Protein AF-T0H7N1-F1 (afdb_monomer)

Nearest PDB structures (foldseek):
  4u3v-assembly1_A  TM=5.597E-01  e=4.999E+00  Bacillus subtilis subsp. subtilis str. 168
  7vwk-assembly1_A  TM=2.875E-01  e=6.649E+00  Streptomyces viridochromogenes Tue57

Mean predicted aligned error: 3.26 Å

Solvent-accessible surface area (backbone atoms only — not comparable to full-atom values): 7492 Å² total; per-residue (Å²): 119,76,76,65,44,75,76,32,56,75,50,81,94,38,74,64,41,76,67,79,91,63,91,40,93,65,40,32,54,27,34,26,86,94,42,48,44,33,38,33,36,33,41,92,71,18,26,35,27,41,37,41,24,84,66,31,89,67,55,48,99,86,71,53,34,56,64,38,42,54,68,63,48,46,72,75,50,68,77,43,45,78,44,78,34,95,89,45,63,82,71,12,22,33,40,33,37,75,55,37,82,72,81,39,76,23,48,34,38,35,32,33,67,86,45,21,28,46,32,42,37,42,14,31,68,70,61,54,70,38,82,54,87,89,68

Organism: NCBI:txid1329909

pLDDT: mean 94.4, std 4.66, range [72.38, 98.44]

Secondary structure (DSSP, 8-state):
-TT--TTSPPPTT-S-EE-S--S-SSEEEEE-TTSTTEEEEEETTEEEEEEE-TT-----TTS--TT-BHHHHHHHSTTPEEEE-SSS-TT-EEEE-GGGGGTS-EEEEEE-TTSBEEEEEEE-TTGGG-SSTT-

Sequence (135 aa):
MGGLKIGEPVPEGSGWAERGAQVSEACRTISSPGYPGAYAIVTGGKVQRITIGQRSTAELAEGIGVGASEAEVRKWFAGFREDPHEYEDAPAKYLTAPNAGSGSSALRFEIGKDGRVKMIHVGLMPVLAYVEGCA

Radius of gyration: 14.33 Å; Cα contacts (8 Å, |Δi|>4): 290; chains: 1; bounding box: 37×25×34 Å

Structure (mmCIF, N/CA/C/O backbone):
data_AF-T0H7N1-F1
#
_entry.id   AF-T0H7N1-F1
#
loop_
_atom_site.group_PDB
_atom_site.id
_atom_site.type_symbol
_atom_site.label_atom_id
_atom_site.label_alt_id
_atom_site.label_comp_id
_atom_site.label_asym_id
_atom_site.label_entity_id
_atom_site.label_seq_id
_atom_site.pdbx_PDB_ins_code
_atom_site.Cartn_x
_atom_site.Cartn_y
_atom_site.Cartn_z
_atom_site.occupancy
_atom_site.B_iso_or_equiv
_atom_site.auth_seq_id
_atom_site.auth_comp_id
_atom_site.auth_asym_id
_atom_site.auth_atom_id
_atom_site.pdbx_PDB_model_num
ATOM 1 N N . MET A 1 1 ? -3.767 11.659 6.923 1.00 72.38 1 MET A N 1
ATOM 2 C CA . MET A 1 1 ? -4.681 10.506 6.738 1.00 72.38 1 MET A CA 1
ATOM 3 C C . MET A 1 1 ? -5.685 10.367 7.894 1.00 72.38 1 MET A C 1
ATOM 5 O O . MET A 1 1 ? -5.894 9.274 8.402 1.00 72.38 1 MET A O 1
ATOM 9 N N . GLY A 1 2 ? -6.319 11.459 8.342 1.00 76.06 2 GLY A N 1
ATOM 10 C CA . GLY A 1 2 ? -7.397 11.408 9.343 1.00 76.06 2 GLY A CA 1
ATOM 11 C C . GLY A 1 2 ? -7.026 10.741 10.672 1.00 76.06 2 GLY A C 1
ATOM 12 O O . GLY A 1 2 ? -7.892 10.150 11.301 1.00 76.06 2 GLY A O 1
ATOM 13 N N . GLY A 1 3 ? -5.744 10.770 11.052 1.00 87.25 3 GLY A N 1
ATOM 14 C CA . GLY A 1 3 ? -5.243 10.168 12.289 1.00 87.25 3 GLY A CA 1
ATOM 15 C C . GLY A 1 3 ? -5.014 8.652 12.273 1.00 87.25 3 GLY A C 1
ATOM 16 O O . GLY A 1 3 ? -4.612 8.135 13.310 1.00 87.25 3 GLY A O 1
ATOM 17 N N . LEU A 1 4 ? -5.223 7.936 11.154 1.00 93.81 4 LEU A N 1
ATOM 18 C CA . LEU A 1 4 ? -4.923 6.496 11.097 1.00 93.81 4 LEU A CA 1
ATOM 19 C C . LEU A 1 4 ? -3.448 6.220 11.414 1.00 93.81 4 LEU A C 1
ATOM 21 O O . LEU A 1 4 ? -2.555 6.865 10.859 1.00 93.81 4 LEU A O 1
ATOM 25 N N . LYS A 1 5 ? -3.211 5.222 12.270 1.00 95.50 5 LYS A N 1
ATOM 26 C CA . LYS A 1 5 ? -1.884 4.742 12.663 1.00 95.50 5 LYS A CA 1
ATOM 27 C C . LYS A 1 5 ? -1.881 3.221 12.700 1.00 95.50 5 LYS A C 1
ATOM 29 O O . LYS A 1 5 ? -2.822 2.616 13.203 1.00 95.50 5 LYS A O 1
ATOM 34 N N . ILE A 1 6 ? -0.821 2.614 12.175 1.00 97.00 6 ILE A N 1
ATOM 35 C CA . ILE A 1 6 ? -0.646 1.160 12.207 1.00 97.00 6 ILE A CA 1
ATOM 36 C C . ILE A 1 6 ? -0.542 0.683 13.660 1.00 97.00 6 ILE A C 1
ATOM 38 O O . ILE A 1 6 ? 0.184 1.277 14.451 1.00 97.00 6 ILE A O 1
ATOM 42 N N . GLY A 1 7 ? -1.264 -0.385 13.998 1.00 96.38 7 GLY A N 1
ATOM 43 C CA . GLY A 1 7 ? -1.304 -0.976 15.338 1.00 96.38 7 GLY A CA 1
ATOM 44 C C . GLY A 1 7 ? -2.303 -0.331 16.304 1.00 96.38 7 GLY A C 1
ATOM 45 O O . GLY A 1 7 ? -2.534 -0.885 17.380 1.00 96.38 7 GLY A O 1
ATOM 46 N N . GLU A 1 8 ? -2.934 0.776 15.912 1.00 97.19 8 GLU A N 1
ATOM 47 C CA . GLU A 1 8 ? -3.901 1.509 16.733 1.00 97.19 8 GLU A CA 1
ATOM 48 C C . GLU A 1 8 ? -5.347 1.272 16.270 1.00 97.19 8 GLU A C 1
ATOM 50 O O . GLU A 1 8 ? -5.575 0.884 15.116 1.00 97.19 8 GLU A O 1
ATOM 55 N N . PRO A 1 9 ? -6.345 1.514 17.138 1.00 97.00 9 PRO A N 1
ATOM 56 C CA . PRO A 1 9 ? -7.740 1.584 16.725 1.00 97.00 9 PRO A CA 1
ATOM 57 C C . PRO A 1 9 ? -7.986 2.682 15.684 1.00 97.00 9 PRO A C 1
ATOM 59 O O . PRO A 1 9 ? -7.256 3.673 15.596 1.00 97.00 9 PRO A O 1
ATOM 62 N N . VAL A 1 10 ? -9.062 2.530 14.910 1.00 96.25 10 VAL A N 1
ATOM 63 C CA . VAL A 1 10 ? -9.553 3.612 14.046 1.00 96.25 10 VAL A CA 1
ATOM 64 C C . VAL A 1 10 ? -9.974 4.783 14.942 1.00 96.25 10 VAL A C 1
ATOM 66 O O . VAL A 1 10 ? -10.768 4.559 15.856 1.00 96.25 10 VAL A O 1
ATOM 69 N N . PRO A 1 11 ? -9.483 6.016 14.712 1.00 94.88 11 PRO A N 1
ATOM 70 C CA . PRO A 1 11 ? -9.846 7.147 15.554 1.00 94.88 11 PRO A CA 1
ATOM 71 C C . PRO A 1 11 ? -11.354 7.402 15.530 1.00 94.88 11 PRO A C 1
ATOM 73 O O . PRO A 1 11 ? -11.966 7.478 14.455 1.00 94.88 11 PRO A O 1
ATOM 76 N N . GLU A 1 12 ? -11.940 7.565 16.714 1.00 92.00 12 GLU A N 1
ATOM 77 C CA . GLU A 1 12 ? -13.345 7.936 16.861 1.00 92.00 12 GLU A CA 1
ATOM 78 C C . GLU A 1 12 ? -13.635 9.270 16.166 1.00 92.00 12 GLU A C 1
ATOM 80 O O . GLU A 1 12 ? -12.800 10.176 16.132 1.00 92.00 12 GLU A O 1
ATOM 85 N N . GLY A 1 13 ? -14.816 9.381 15.556 1.00 89.38 13 GLY A N 1
ATOM 86 C CA . GLY A 1 13 ? -15.213 10.574 14.804 1.00 89.38 13 GLY A CA 1
ATOM 87 C C . GLY A 1 13 ? -14.423 10.814 13.511 1.00 89.38 13 GLY A C 1
ATOM 88 O O . GLY A 1 13 ? -14.646 11.825 12.845 1.00 89.38 13 GLY A O 1
ATOM 89 N N . SER A 1 14 ? -13.516 9.912 13.118 1.00 92.81 14 SER A N 1
ATOM 90 C CA . SER A 1 14 ? -12.859 10.004 11.814 1.00 92.81 14 SER A CA 1
ATOM 91 C C . SER A 1 14 ? -13.831 9.682 10.670 1.00 92.81 14 SER A C 1
ATOM 93 O O . SER A 1 14 ? -14.826 8.983 10.838 1.00 92.81 14 SER A O 1
ATOM 95 N N . GLY A 1 15 ? -13.528 10.161 9.458 1.00 93.12 15 GLY A N 1
ATOM 96 C CA . GLY A 1 15 ? -14.308 9.822 8.256 1.00 93.12 15 GLY A CA 1
ATOM 97 C C . GLY A 1 15 ? -14.136 8.370 7.777 1.00 93.12 15 GLY A C 1
ATOM 98 O O . GLY A 1 15 ? -14.727 7.979 6.760 1.00 93.12 15 GLY A O 1
ATOM 99 N N . TRP A 1 16 ? -13.307 7.585 8.472 1.00 96.19 16 TRP A N 1
ATOM 100 C CA . TRP A 1 16 ? -12.978 6.215 8.113 1.00 96.19 16 TRP A CA 1
ATOM 101 C C . TRP A 1 16 ? -14.050 5.245 8.596 1.00 96.19 16 TRP A C 1
ATOM 103 O O . TRP A 1 16 ? -14.354 5.179 9.780 1.00 96.19 16 TRP A O 1
ATOM 113 N N . ALA A 1 17 ? -14.617 4.487 7.664 1.00 95.50 17 ALA A N 1
ATOM 114 C CA . ALA A 1 17 ? -15.665 3.518 7.956 1.00 95.50 17 ALA A CA 1
ATOM 115 C C . ALA A 1 17 ? -15.681 2.413 6.902 1.00 95.50 17 ALA A C 1
ATOM 117 O O . ALA A 1 17 ? -15.196 2.604 5.777 1.00 95.50 17 ALA A O 1
ATOM 118 N N . GLU A 1 18 ? -16.270 1.279 7.265 1.00 94.38 18 GLU A N 1
ATOM 119 C CA . GLU A 1 18 ? -16.626 0.224 6.323 1.00 94.38 18 GLU A CA 1
ATOM 120 C C . GLU A 1 18 ? -17.601 0.783 5.292 1.00 94.38 18 GLU A C 1
ATOM 122 O O . GLU A 1 18 ? -18.608 1.412 5.624 1.00 94.38 18 GLU A O 1
ATOM 127 N N . ARG A 1 19 ? -17.267 0.599 4.017 1.00 88.56 19 ARG A N 1
ATOM 128 C CA . ARG A 1 19 ? -18.116 1.004 2.899 1.00 88.56 19 ARG A CA 1
ATOM 129 C C . ARG A 1 19 ? -18.064 -0.093 1.854 1.00 88.56 19 ARG A C 1
ATOM 131 O O . ARG A 1 19 ? -16.983 -0.436 1.386 1.00 88.56 19 ARG A O 1
ATOM 138 N N . GLY A 1 20 ? -19.231 -0.609 1.488 1.00 83.44 20 GLY A N 1
ATOM 139 C CA . GLY A 1 20 ? -19.339 -1.779 0.621 1.00 83.44 20 GLY A CA 1
ATOM 140 C C . GLY A 1 20 ? -19.206 -3.100 1.382 1.00 83.44 20 GLY A C 1
ATOM 141 O O . GLY A 1 20 ? -19.138 -3.127 2.613 1.00 83.44 20 GLY A O 1
ATOM 142 N N . ALA A 1 21 ? -19.216 -4.196 0.625 1.00 83.75 21 ALA A N 1
ATOM 143 C CA . ALA A 1 21 ? -19.184 -5.549 1.166 1.00 83.75 21 ALA A CA 1
ATOM 144 C C . ALA A 1 21 ? -17.858 -5.847 1.880 1.00 83.75 21 ALA A C 1
ATOM 146 O O . ALA A 1 21 ? -16.788 -5.455 1.413 1.00 83.75 21 ALA A O 1
ATOM 147 N N . GLN A 1 22 ? -17.946 -6.564 2.999 1.00 90.25 22 GLN A N 1
ATOM 148 C CA . GLN A 1 22 ? -16.795 -7.041 3.759 1.00 90.25 22 GLN A CA 1
ATOM 149 C C . GLN A 1 22 ? -16.579 -8.528 3.496 1.00 90.25 22 GLN A C 1
ATOM 151 O O . GLN A 1 22 ? -17.538 -9.287 3.375 1.00 90.25 22 GLN A O 1
ATOM 156 N N . VAL A 1 23 ? -15.313 -8.943 3.434 1.00 82.88 23 VAL A N 1
ATOM 157 C CA . VAL A 1 23 ? -14.953 -10.359 3.269 1.00 82.88 23 VAL A CA 1
ATOM 158 C C . VAL A 1 23 ? -15.254 -11.142 4.551 1.00 82.88 23 VAL A C 1
ATOM 160 O O . VAL A 1 23 ? -15.693 -12.285 4.489 1.00 82.88 23 VAL A O 1
ATOM 163 N N . SER A 1 24 ? -15.032 -10.534 5.721 1.00 87.00 24 SER A N 1
ATOM 164 C CA . SER A 1 24 ? -15.400 -11.103 7.020 1.00 87.00 24 SER A CA 1
ATOM 165 C C . SER A 1 24 ? -15.421 -10.036 8.116 1.00 87.00 24 SER A C 1
ATOM 167 O O . SER A 1 24 ? -14.836 -8.967 7.965 1.00 87.00 24 SER A O 1
ATOM 169 N N . GLU A 1 25 ? -15.996 -10.368 9.271 1.00 83.69 25 GLU A N 1
ATOM 170 C CA . GLU A 1 25 ? -15.903 -9.540 10.485 1.00 83.69 25 GLU A CA 1
ATOM 171 C C . GLU A 1 25 ? -14.470 -9.470 11.049 1.00 83.69 25 GL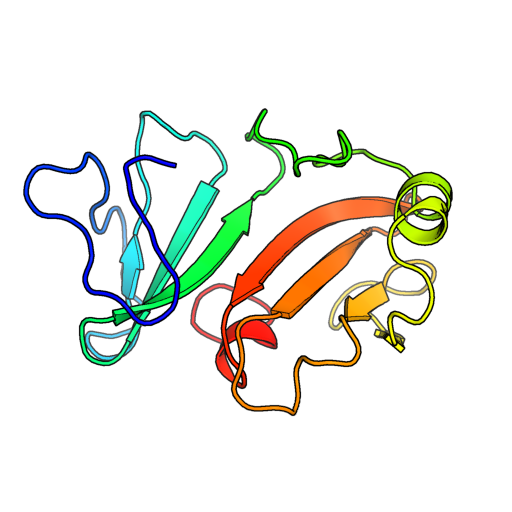U A C 1
ATOM 173 O O . GLU A 1 25 ? -14.080 -8.492 11.687 1.00 83.69 25 GLU A O 1
ATOM 178 N N . ALA A 1 26 ? -13.655 -10.504 10.808 1.00 89.25 26 ALA A N 1
ATOM 179 C CA . ALA A 1 26 ? -12.291 -10.596 11.332 1.00 89.25 26 ALA A CA 1
ATOM 180 C C . ALA A 1 26 ? -11.281 -9.740 10.547 1.00 89.25 26 ALA A C 1
ATOM 182 O O . ALA A 1 26 ? -10.251 -9.337 11.096 1.00 89.25 26 ALA A O 1
ATOM 183 N N . CYS A 1 27 ? -11.576 -9.460 9.276 1.00 92.88 27 CYS A N 1
ATOM 184 C CA . CYS A 1 27 ? -10.778 -8.605 8.412 1.00 92.88 27 CYS A CA 1
ATOM 185 C C . CYS A 1 27 ? -11.687 -7.672 7.622 1.00 92.88 27 CYS A C 1
ATOM 187 O O . CYS A 1 27 ? -12.378 -8.087 6.689 1.00 92.88 27 CYS A O 1
ATOM 189 N N . ARG A 1 28 ? -11.656 -6.399 8.013 1.00 95.00 28 ARG A N 1
ATOM 190 C CA . ARG A 1 28 ? -12.537 -5.362 7.484 1.00 95.00 28 ARG A CA 1
ATOM 191 C C . ARG A 1 28 ? -11.728 -4.350 6.697 1.00 95.00 28 ARG A C 1
ATOM 193 O O . ARG A 1 28 ? -10.645 -3.949 7.122 1.00 95.00 28 ARG A O 1
ATOM 200 N N . THR A 1 29 ? -12.269 -3.913 5.571 1.00 95.75 29 THR A N 1
ATOM 201 C CA . THR A 1 29 ? -11.720 -2.837 4.753 1.00 95.75 29 THR A CA 1
ATOM 202 C C . THR A 1 29 ? -12.521 -1.564 4.978 1.00 95.75 29 THR A C 1
ATOM 204 O O . THR A 1 29 ? -13.729 -1.507 4.738 1.00 95.75 29 THR A O 1
ATOM 207 N N . ILE A 1 30 ? -11.827 -0.517 5.409 1.00 95.75 30 ILE A N 1
ATOM 208 C CA . ILE A 1 30 ? -12.395 0.809 5.633 1.00 95.75 30 ILE A CA 1
ATOM 209 C C . ILE A 1 30 ? -11.838 1.800 4.616 1.00 95.75 30 ILE A C 1
ATOM 211 O O . ILE A 1 30 ? -10.688 1.713 4.193 1.00 95.75 30 ILE A O 1
ATOM 215 N N . SER A 1 31 ? -12.646 2.779 4.239 1.00 95.69 31 SER A N 1
ATOM 216 C CA . SER A 1 31 ? -12.251 3.882 3.352 1.00 95.69 31 SER A CA 1
ATOM 217 C C . SER A 1 31 ? -12.680 5.215 3.957 1.00 95.69 31 SER A C 1
ATOM 219 O O . SER A 1 31 ? -13.308 5.227 5.014 1.00 95.69 31 SER A O 1
ATOM 221 N N . SER A 1 32 ? -12.355 6.341 3.323 1.00 95.00 32 SER A N 1
ATOM 222 C CA . SER A 1 32 ? -12.862 7.662 3.709 1.00 95.00 32 SER A CA 1
ATOM 223 C C . SER A 1 32 ? -13.066 8.539 2.469 1.00 95.00 32 SER A C 1
ATOM 225 O O . SER A 1 32 ? -12.141 8.652 1.667 1.00 95.00 32 SER A O 1
ATOM 227 N N . PRO A 1 33 ? -14.222 9.214 2.306 1.00 93.12 33 PRO A N 1
ATOM 228 C CA . PRO A 1 33 ? -14.442 10.159 1.211 1.00 93.12 33 PRO A CA 1
ATOM 229 C C . PRO A 1 33 ? -13.431 11.311 1.188 1.00 93.12 33 PRO A C 1
ATOM 231 O O . PRO A 1 33 ? -13.137 11.837 0.123 1.00 93.12 33 PRO A O 1
ATOM 234 N N . GLY A 1 34 ? -12.872 11.680 2.348 1.00 93.19 34 GLY A N 1
ATOM 235 C CA . GLY A 1 34 ? -11.822 12.699 2.448 1.00 93.19 34 GLY A CA 1
ATOM 236 C C . GLY A 1 34 ? -10.438 12.224 1.987 1.00 93.19 34 GLY A C 1
ATOM 237 O O . GLY A 1 34 ? -9.524 13.037 1.893 1.00 93.19 34 GLY A O 1
ATOM 238 N N . TYR A 1 35 ? -10.277 10.926 1.713 1.00 93.81 35 TYR A N 1
ATOM 239 C CA . TYR A 1 35 ? -9.045 10.307 1.218 1.00 93.81 35 TYR A CA 1
ATOM 240 C C . TYR A 1 35 ? -9.374 9.369 0.042 1.00 93.81 35 TYR A C 1
ATOM 242 O O . TYR A 1 35 ? -9.279 8.144 0.175 1.00 93.81 35 TYR A O 1
ATOM 250 N N . PRO A 1 36 ? -9.818 9.917 -1.106 1.00 94.88 36 PRO A N 1
ATOM 251 C CA . PRO A 1 36 ? -10.168 9.111 -2.270 1.00 94.88 36 PRO A CA 1
ATOM 252 C C . PRO A 1 36 ? -8.973 8.270 -2.726 1.00 94.88 36 PRO A C 1
ATOM 254 O O . PRO A 1 36 ? -7.830 8.709 -2.684 1.00 94.88 36 PRO A O 1
ATOM 257 N N . GLY A 1 37 ? -9.237 7.030 -3.140 1.00 94.88 37 GLY A N 1
ATOM 258 C CA . GLY A 1 37 ? -8.184 6.104 -3.568 1.00 94.88 37 GLY A CA 1
ATOM 259 C C . GLY A 1 37 ? -7.324 5.525 -2.443 1.00 94.88 37 GLY A C 1
ATOM 260 O O . GLY A 1 37 ? -6.418 4.756 -2.750 1.00 94.88 37 GLY A O 1
ATOM 261 N N . ALA A 1 38 ? -7.610 5.836 -1.175 1.00 95.88 38 ALA A N 1
ATOM 262 C CA . ALA A 1 38 ? -6.992 5.185 -0.029 1.00 95.88 38 ALA A CA 1
ATOM 263 C C . ALA A 1 38 ? -7.988 4.283 0.715 1.00 95.88 38 ALA A C 1
ATOM 265 O O . ALA A 1 38 ? -9.175 4.598 0.850 1.00 95.88 38 ALA A O 1
ATOM 266 N N . TYR A 1 39 ? -7.491 3.162 1.228 1.00 95.88 39 TYR A N 1
ATOM 267 C CA . TYR A 1 39 ? -8.238 2.265 2.106 1.00 95.88 39 TYR A CA 1
ATOM 268 C C . TYR A 1 39 ? -7.328 1.728 3.210 1.00 95.88 39 TYR A C 1
ATOM 270 O O . TYR A 1 39 ? -6.104 1.786 3.102 1.00 95.88 39 TYR A O 1
ATOM 278 N N . ALA A 1 40 ? -7.914 1.208 4.280 1.00 96.94 40 ALA A N 1
ATOM 279 C CA . ALA A 1 40 ? -7.181 0.544 5.343 1.00 96.94 40 ALA A CA 1
ATOM 280 C C . ALA A 1 40 ? -7.822 -0.795 5.698 1.00 96.94 40 ALA A C 1
ATOM 282 O O . ALA A 1 40 ? -9.026 -0.979 5.540 1.00 96.94 40 ALA A O 1
ATOM 283 N N . ILE A 1 41 ? -7.004 -1.719 6.187 1.00 97.25 41 ILE A N 1
ATOM 284 C CA . ILE A 1 41 ? -7.439 -3.013 6.702 1.00 97.25 41 ILE A CA 1
ATOM 285 C C . ILE A 1 41 ? -7.390 -2.968 8.216 1.00 97.25 41 ILE A C 1
ATOM 287 O O . ILE A 1 41 ? -6.373 -2.581 8.800 1.00 97.25 41 ILE A O 1
ATOM 291 N N . VAL A 1 42 ? -8.477 -3.406 8.838 1.00 97.12 42 VAL A N 1
ATOM 292 C CA . VAL A 1 42 ? -8.618 -3.527 10.282 1.00 97.12 42 VAL A CA 1
ATOM 293 C C . VAL A 1 42 ? -8.809 -4.992 10.641 1.00 97.12 42 VAL A C 1
ATOM 295 O O . VAL A 1 42 ? -9.764 -5.623 10.188 1.00 97.12 42 VAL A O 1
ATOM 298 N N . THR A 1 43 ? -7.930 -5.512 11.495 1.00 95.06 43 THR A N 1
ATOM 299 C CA . THR A 1 43 ? -8.082 -6.835 12.117 1.00 95.06 43 THR A CA 1
ATOM 300 C C . THR A 1 43 ? -7.885 -6.707 13.623 1.00 95.06 43 THR A C 1
ATOM 302 O O . THR A 1 43 ? -7.103 -5.873 14.090 1.00 95.06 43 THR A O 1
ATOM 305 N N . GLY A 1 44 ? -8.647 -7.474 14.409 1.00 93.06 44 GLY A N 1
ATOM 306 C CA . GLY A 1 44 ? -8.591 -7.393 15.876 1.00 93.06 44 GLY A CA 1
ATOM 307 C C . GLY A 1 44 ? -8.847 -5.981 16.427 1.00 93.06 44 GLY A C 1
ATOM 308 O O . GLY A 1 44 ? -8.250 -5.590 17.426 1.00 93.06 44 GLY A O 1
ATOM 309 N N . GLY A 1 45 ? -9.665 -5.183 15.730 1.00 93.50 45 GLY A N 1
ATOM 310 C CA . GLY A 1 45 ? -9.966 -3.794 16.093 1.00 93.50 45 GLY A CA 1
ATOM 311 C C . GLY A 1 45 ? -8.846 -2.783 15.818 1.00 93.50 45 GLY A C 1
ATOM 312 O O . GLY A 1 45 ? -8.999 -1.618 16.171 1.00 93.50 45 GLY A O 1
ATOM 313 N N . LYS A 1 46 ? -7.743 -3.193 15.179 1.00 96.94 46 LYS A N 1
ATOM 314 C CA . LYS A 1 46 ? -6.565 -2.353 14.929 1.00 96.94 46 LYS A CA 1
ATOM 315 C C . LYS A 1 46 ? -6.258 -2.230 13.446 1.00 96.94 46 LYS A C 1
ATOM 317 O O . LYS A 1 46 ? -6.429 -3.183 12.688 1.00 96.94 46 LYS A O 1
ATOM 322 N N . VAL A 1 47 ? -5.766 -1.067 13.037 1.00 97.81 47 VAL A N 1
ATOM 323 C CA . VAL A 1 47 ? -5.311 -0.821 11.667 1.00 97.81 47 VAL A CA 1
ATOM 324 C C . VAL A 1 47 ? -4.041 -1.631 11.411 1.00 97.81 47 VAL A C 1
ATOM 326 O O . VAL A 1 47 ? -3.017 -1.418 12.054 1.00 97.81 47 VAL A O 1
ATOM 329 N N . GLN A 1 48 ? -4.095 -2.548 10.452 1.00 97.69 48 GLN A N 1
ATOM 330 C CA . GLN A 1 48 ? -2.968 -3.413 10.093 1.00 97.69 48 GLN A CA 1
ATOM 331 C C . GLN A 1 48 ? -2.253 -2.969 8.826 1.00 97.69 48 GLN A C 1
ATOM 333 O O . GLN A 1 48 ? -1.053 -3.192 8.684 1.00 97.69 48 GLN A O 1
ATOM 338 N N . ARG A 1 49 ? -2.985 -2.349 7.899 1.00 97.81 49 ARG A N 1
ATOM 339 C CA . ARG A 1 49 ? -2.443 -1.850 6.637 1.00 97.81 49 ARG A CA 1
ATOM 340 C C . ARG A 1 49 ? -3.211 -0.623 6.191 1.00 97.81 49 ARG A C 1
ATOM 342 O O . ARG A 1 49 ? -4.430 -0.596 6.302 1.00 97.81 49 ARG A O 1
ATOM 349 N N . ILE A 1 50 ? -2.502 0.355 5.653 1.00 97.50 50 ILE A 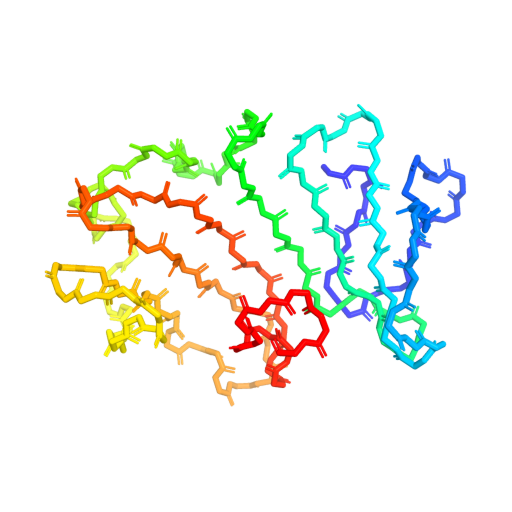N 1
ATOM 350 C CA . ILE A 1 50 ? -3.065 1.456 4.881 1.00 97.50 50 ILE A CA 1
ATOM 351 C C . ILE A 1 50 ? -2.517 1.329 3.465 1.00 97.50 50 ILE A C 1
ATOM 353 O O . ILE A 1 50 ? -1.315 1.137 3.284 1.00 97.50 50 ILE A O 1
ATOM 357 N N . THR A 1 51 ? -3.400 1.434 2.482 1.00 97.75 51 THR A N 1
ATOM 358 C CA . THR A 1 51 ? -3.077 1.346 1.063 1.00 97.75 51 THR A CA 1
ATOM 359 C C . THR A 1 51 ? -3.460 2.646 0.369 1.00 97.75 51 THR A C 1
ATOM 361 O O . THR A 1 51 ? -4.562 3.160 0.565 1.00 97.75 51 THR A O 1
ATOM 364 N N . ILE A 1 52 ? -2.559 3.150 -0.468 1.00 97.06 52 ILE A N 1
ATOM 365 C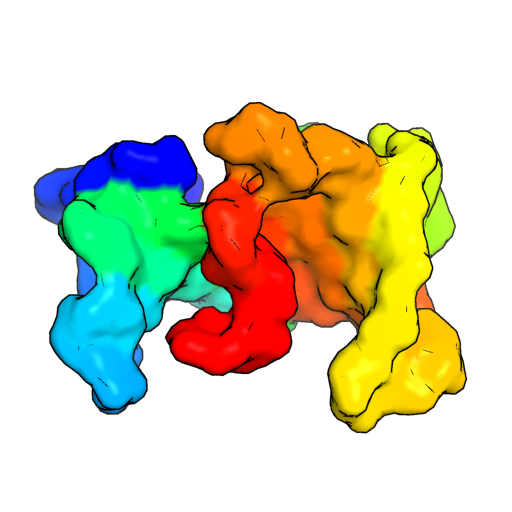 CA . ILE A 1 52 ? -2.740 4.301 -1.352 1.00 97.06 52 ILE A CA 1
ATOM 366 C C . ILE A 1 52 ? -2.719 3.776 -2.791 1.00 97.06 52 ILE A C 1
ATOM 368 O O . ILE A 1 52 ? -1.730 3.170 -3.193 1.00 97.06 52 ILE A O 1
ATOM 372 N N . GLY A 1 53 ? -3.794 3.980 -3.553 1.00 96.06 53 GLY A N 1
ATOM 373 C CA . GLY A 1 53 ? -3.935 3.501 -4.935 1.00 96.06 53 GLY A CA 1
ATOM 374 C C . GLY A 1 53 ? -4.311 4.601 -5.933 1.00 96.06 53 GLY A C 1
ATOM 375 O O . GLY A 1 53 ? -4.342 5.782 -5.595 1.00 96.06 53 GLY A O 1
ATOM 376 N N . GLN A 1 54 ? -4.632 4.201 -7.169 1.00 88.12 54 GLN A N 1
ATOM 377 C CA . GLN A 1 54 ? -4.697 5.056 -8.373 1.00 88.12 54 GLN A CA 1
ATOM 378 C C . GLN A 1 54 ? -5.505 6.365 -8.293 1.00 88.12 54 GLN A C 1
ATOM 380 O O . GLN A 1 54 ? -5.261 7.271 -9.082 1.00 88.12 54 GLN A O 1
ATOM 385 N N . ARG A 1 55 ? -6.476 6.489 -7.381 1.00 92.50 55 ARG A N 1
ATOM 386 C CA . ARG A 1 55 ? -7.302 7.708 -7.229 1.00 92.50 55 ARG A CA 1
ATOM 387 C C . ARG A 1 55 ? -6.826 8.649 -6.121 1.00 92.50 55 ARG A C 1
ATOM 389 O O . ARG A 1 55 ? -7.490 9.646 -5.855 1.00 92.50 55 ARG A O 1
ATOM 396 N N . SER A 1 56 ? -5.734 8.307 -5.452 1.00 94.94 56 SER A N 1
ATOM 397 C CA . SER A 1 56 ? -5.182 9.100 -4.364 1.00 94.94 56 SER A CA 1
ATOM 398 C C . SER A 1 56 ? -4.148 10.089 -4.874 1.00 94.94 56 SER A C 1
ATOM 400 O O . SER A 1 56 ? -3.324 9.761 -5.720 1.00 94.94 56 SER A O 1
ATOM 402 N N . THR A 1 57 ? -4.159 11.282 -4.289 1.00 94.50 57 THR A N 1
ATOM 403 C CA . THR A 1 57 ? -3.116 12.304 -4.449 1.00 94.50 57 THR A CA 1
ATOM 404 C C . THR A 1 57 ? -2.158 12.338 -3.255 1.00 94.50 57 THR A C 1
ATOM 406 O O . THR A 1 57 ? -1.387 13.279 -3.108 1.00 94.50 57 THR A O 1
ATOM 409 N N . ALA A 1 58 ? -2.263 11.375 -2.335 1.00 94.44 58 ALA A N 1
ATOM 410 C CA . ALA A 1 58 ? -1.371 11.278 -1.188 1.00 94.44 58 ALA A CA 1
ATOM 411 C C . ALA A 1 58 ? 0.014 10.776 -1.613 1.00 94.44 58 ALA A C 1
ATOM 413 O O . ALA A 1 58 ? 0.129 9.807 -2.365 1.00 94.44 58 ALA A O 1
ATOM 414 N N . GLU A 1 59 ? 1.040 11.399 -1.048 1.00 95.69 59 GLU A N 1
ATOM 415 C CA . GLU A 1 59 ? 2.444 11.062 -1.254 1.00 95.69 59 GLU A CA 1
ATOM 416 C C . GLU A 1 59 ? 3.099 10.725 0.089 1.00 95.69 59 GLU A C 1
ATOM 418 O O . GLU A 1 59 ? 2.636 11.139 1.160 1.00 95.69 59 GLU A O 1
ATOM 423 N N . LEU A 1 60 ? 4.183 9.957 0.027 1.00 95.50 60 LEU A N 1
ATOM 424 C CA . LEU A 1 60 ? 5.116 9.810 1.138 1.00 95.50 60 LEU A CA 1
ATOM 425 C C . LEU A 1 60 ? 5.874 11.126 1.374 1.00 95.50 60 LEU A C 1
ATOM 427 O O . LEU A 1 60 ? 5.846 12.033 0.543 1.00 95.50 60 LEU A O 1
ATOM 431 N N . ALA A 1 61 ? 6.578 11.231 2.502 1.00 94.38 61 ALA A N 1
ATOM 432 C CA . ALA A 1 61 ? 7.320 12.444 2.858 1.00 94.38 61 ALA A CA 1
AT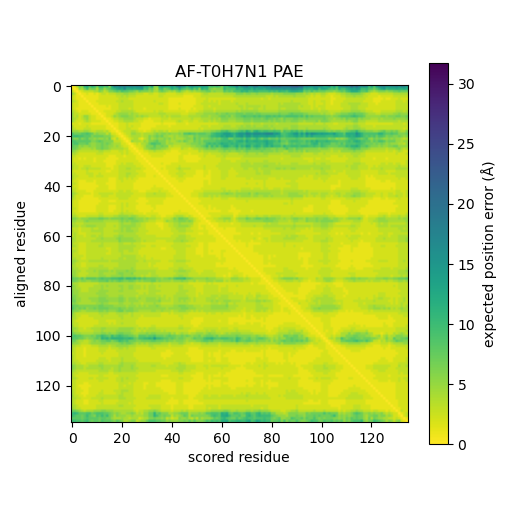OM 433 C C . ALA A 1 61 ? 8.406 12.805 1.824 1.00 94.38 61 ALA A C 1
ATOM 435 O O . ALA A 1 61 ? 8.765 13.969 1.672 1.00 94.38 61 ALA A O 1
ATOM 436 N N . GLU A 1 62 ? 8.894 11.808 1.092 1.00 95.19 62 GLU A N 1
ATOM 437 C CA . GLU A 1 62 ? 9.886 11.904 0.025 1.00 95.19 62 GLU A CA 1
ATOM 438 C C . GLU A 1 62 ? 9.299 12.394 -1.317 1.00 95.19 62 GLU A C 1
ATOM 440 O O . GLU A 1 62 ? 10.032 12.496 -2.301 1.00 95.19 62 GLU A O 1
ATOM 445 N N . GLY A 1 63 ? 7.989 12.672 -1.380 1.00 96.12 63 GLY A N 1
ATOM 446 C CA . GLY A 1 63 ? 7.275 13.045 -2.610 1.00 96.12 63 GLY A CA 1
ATOM 447 C C . GLY A 1 63 ? 6.941 11.855 -3.515 1.00 96.12 63 GLY A C 1
ATOM 448 O O . GLY A 1 63 ? 6.674 12.020 -4.701 1.00 96.12 63 GLY A O 1
ATOM 449 N N . ILE A 1 64 ? 6.995 10.629 -2.982 1.00 97.88 64 ILE A N 1
ATOM 450 C CA . ILE A 1 64 ? 6.687 9.409 -3.736 1.00 97.88 64 ILE A CA 1
ATOM 451 C C . ILE A 1 64 ? 5.203 9.073 -3.586 1.00 97.88 64 ILE A C 1
ATOM 453 O O . ILE A 1 64 ? 4.738 8.726 -2.499 1.00 97.88 64 ILE A O 1
ATOM 457 N N . GLY A 1 65 ? 4.472 9.159 -4.696 1.00 97.50 65 GLY A N 1
ATOM 458 C CA . GLY A 1 65 ? 3.066 8.783 -4.817 1.00 97.50 65 GLY A CA 1
ATOM 459 C C . GLY A 1 65 ? 2.827 7.716 -5.886 1.00 97.50 65 GLY A C 1
ATOM 460 O O . GLY A 1 65 ? 3.753 7.192 -6.511 1.00 97.50 65 GLY A O 1
ATOM 461 N N . VAL A 1 66 ? 1.553 7.403 -6.116 1.00 98.06 66 VAL A N 1
ATOM 462 C CA . VAL A 1 66 ? 1.129 6.580 -7.258 1.00 98.06 66 VAL A CA 1
ATOM 463 C C . VAL A 1 66 ? 1.563 7.260 -8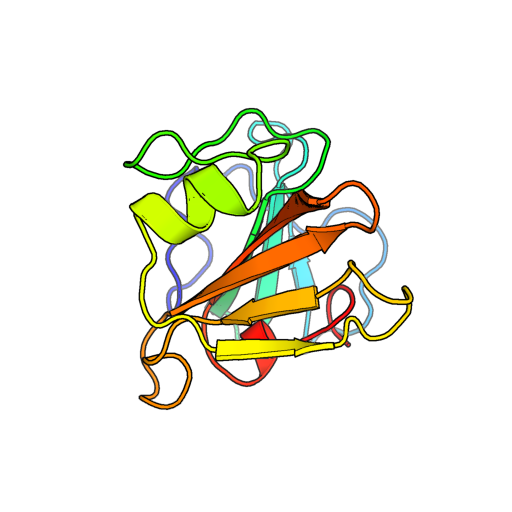.558 1.00 98.06 66 VAL A C 1
ATOM 465 O O . VAL A 1 66 ? 1.408 8.467 -8.722 1.00 98.06 66 VAL A O 1
ATOM 468 N N . GLY A 1 67 ? 2.109 6.477 -9.487 1.00 97.88 67 GLY A N 1
ATOM 469 C CA . GLY A 1 67 ? 2.624 6.953 -10.767 1.00 97.88 67 GLY A CA 1
ATOM 470 C C . GLY A 1 67 ? 4.113 7.298 -10.753 1.00 97.88 67 GLY A C 1
ATOM 471 O O . GLY A 1 67 ? 4.690 7.415 -11.836 1.00 97.88 67 GLY A O 1
ATOM 472 N N . ALA A 1 68 ? 4.756 7.391 -9.582 1.00 98.31 68 ALA A N 1
ATOM 473 C CA . ALA A 1 68 ? 6.212 7.506 -9.489 1.00 98.31 68 ALA A CA 1
ATOM 474 C C . ALA A 1 68 ? 6.893 6.320 -10.190 1.00 98.31 68 ALA A C 1
ATOM 476 O O . ALA A 1 68 ? 6.394 5.194 -10.167 1.00 98.31 68 ALA A O 1
ATOM 477 N N . SER A 1 69 ? 8.024 6.569 -10.840 1.00 98.06 69 SER A N 1
ATOM 478 C CA . SER A 1 69 ? 8.812 5.527 -11.497 1.0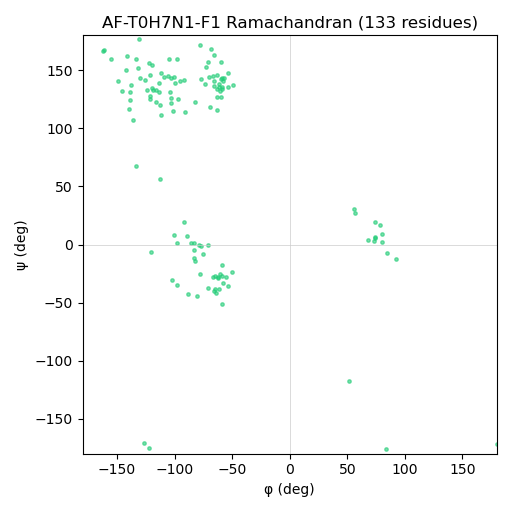0 98.06 69 SER A CA 1
ATOM 479 C C . SER A 1 69 ? 9.534 4.642 -10.480 1.00 98.06 69 SER A C 1
ATOM 481 O O . SER A 1 69 ? 9.919 5.090 -9.399 1.00 98.06 69 SER A O 1
ATOM 483 N N . GLU A 1 70 ? 9.805 3.390 -10.853 1.00 97.69 70 GLU A N 1
ATOM 484 C CA . GLU A 1 70 ? 10.640 2.491 -10.048 1.00 97.69 70 GLU A CA 1
ATOM 485 C C . GLU A 1 70 ? 12.013 3.116 -9.719 1.00 97.69 70 GLU A C 1
ATOM 487 O O . GLU A 1 70 ? 12.534 2.949 -8.616 1.00 97.69 70 GLU A O 1
ATOM 492 N N . ALA A 1 71 ? 12.589 3.892 -10.643 1.00 97.00 71 ALA A N 1
ATOM 493 C CA . ALA A 1 71 ? 13.860 4.582 -10.432 1.00 97.00 71 ALA A CA 1
ATOM 494 C C . ALA A 1 71 ? 13.783 5.645 -9.318 1.00 97.00 71 ALA A C 1
ATOM 496 O O . ALA A 1 71 ? 14.692 5.735 -8.490 1.00 97.00 71 ALA A O 1
ATOM 497 N N . GLU A 1 72 ? 12.699 6.424 -9.261 1.00 97.56 72 GLU A N 1
ATOM 498 C CA . GLU A 1 72 ? 12.462 7.402 -8.188 1.00 97.56 72 GLU A CA 1
ATOM 499 C C . GLU A 1 72 ? 12.265 6.715 -6.836 1.00 97.56 72 GLU A C 1
ATOM 501 O O . GLU A 1 72 ? 12.831 7.162 -5.838 1.00 97.56 72 GLU A O 1
ATOM 506 N N . VAL A 1 73 ? 11.541 5.590 -6.811 1.00 97.56 73 VAL A N 1
ATOM 507 C CA . VAL A 1 73 ? 11.389 4.768 -5.602 1.00 97.56 73 VAL A CA 1
ATOM 508 C C . VAL A 1 73 ? 12.759 4.307 -5.106 1.00 97.56 73 VAL A C 1
ATOM 510 O O . VAL A 1 73 ? 13.108 4.535 -3.952 1.00 97.56 73 VAL A O 1
ATOM 513 N N . ARG A 1 74 ? 13.586 3.721 -5.978 1.00 96.00 74 ARG A N 1
ATOM 514 C CA . ARG A 1 74 ? 14.910 3.195 -5.601 1.00 96.00 74 ARG A CA 1
ATOM 515 C C . ARG A 1 74 ? 15.895 4.260 -5.138 1.00 96.00 74 ARG A C 1
ATOM 517 O O . ARG A 1 74 ? 16.787 3.945 -4.355 1.00 96.00 74 ARG A O 1
ATOM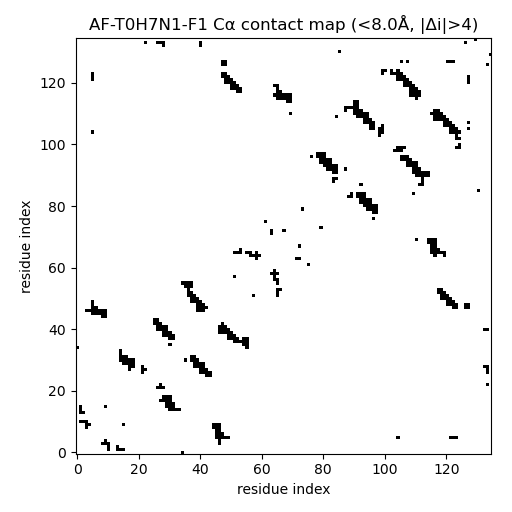 524 N N . LYS A 1 75 ? 15.743 5.505 -5.598 1.00 96.19 75 LYS A N 1
ATOM 525 C CA . LYS A 1 75 ? 16.572 6.632 -5.151 1.00 96.19 75 LYS A CA 1
ATOM 526 C C . LYS A 1 75 ? 16.422 6.891 -3.650 1.00 96.19 75 LYS A C 1
ATOM 528 O O . LYS A 1 75 ? 17.407 7.223 -2.998 1.00 96.19 75 LYS A O 1
ATOM 533 N N . TRP A 1 76 ? 15.209 6.746 -3.120 1.00 96.06 76 TRP A N 1
ATOM 534 C CA . TRP A 1 76 ? 14.902 6.995 -1.709 1.00 96.06 76 TRP A CA 1
ATOM 535 C C . TRP A 1 76 ? 14.881 5.721 -0.865 1.00 96.06 76 TRP A C 1
ATOM 537 O O . TRP A 1 76 ? 15.309 5.723 0.286 1.00 96.06 76 TRP A O 1
ATOM 547 N N . PHE A 1 77 ? 14.425 4.618 -1.451 1.00 95.06 77 PHE A N 1
ATOM 548 C CA . PHE A 1 77 ? 14.148 3.359 -0.767 1.00 95.06 77 PHE A CA 1
ATOM 549 C C . PHE A 1 77 ? 15.118 2.263 -1.212 1.00 95.06 77 PHE A C 1
ATOM 551 O O . PHE A 1 77 ? 14.733 1.201 -1.707 1.00 95.06 77 PHE A O 1
ATOM 558 N N . ALA A 1 78 ? 16.413 2.535 -1.054 1.00 89.94 78 ALA A N 1
ATOM 559 C CA . ALA A 1 78 ? 17.454 1.558 -1.339 1.00 89.94 78 ALA A CA 1
ATOM 560 C C . ALA A 1 78 ? 17.341 0.330 -0.411 1.00 89.94 78 ALA A C 1
ATOM 562 O O . ALA A 1 78 ? 16.969 0.438 0.757 1.00 89.94 78 ALA A O 1
ATOM 563 N N . GLY A 1 79 ? 17.683 -0.852 -0.931 1.00 93.06 79 GLY A N 1
ATOM 564 C CA . GLY A 1 79 ? 17.690 -2.100 -0.154 1.00 93.06 79 GLY A CA 1
ATOM 565 C C . GLY A 1 79 ? 16.321 -2.759 0.036 1.00 93.06 79 GLY A C 1
ATOM 566 O O . GLY A 1 79 ? 16.211 -3.716 0.804 1.00 93.06 79 GLY A O 1
ATOM 567 N N . PHE A 1 80 ? 15.281 -2.278 -0.651 1.00 97.31 80 PHE A N 1
ATOM 568 C CA . PHE A 1 80 ? 13.999 -2.976 -0.707 1.00 97.31 80 PHE A CA 1
ATOM 569 C C . PHE A 1 80 ? 14.169 -4.298 -1.458 1.00 97.31 80 PHE A C 1
ATOM 571 O O . PHE A 1 80 ? 14.838 -4.354 -2.490 1.00 97.31 80 PHE A O 1
ATOM 578 N N . ARG A 1 81 ? 13.574 -5.363 -0.916 1.00 96.50 81 ARG A N 1
ATOM 579 C CA . ARG A 1 81 ? 13.569 -6.683 -1.547 1.00 96.50 81 ARG A CA 1
ATOM 580 C C . ARG A 1 81 ? 12.559 -6.709 -2.682 1.00 96.50 81 ARG A C 1
ATOM 582 O O . ARG A 1 81 ? 11.486 -6.121 -2.562 1.00 96.50 81 ARG A O 1
ATOM 589 N N . GLU A 1 82 ? 12.930 -7.402 -3.745 1.00 97.12 82 GLU A N 1
ATOM 590 C CA . GLU A 1 82 ? 12.115 -7.589 -4.936 1.00 97.12 82 GLU A CA 1
ATOM 591 C C . GLU A 1 82 ? 11.503 -8.976 -4.947 1.00 97.12 82 GLU A C 1
ATOM 593 O O . GLU A 1 82 ? 12.230 -9.966 -4.892 1.00 97.12 82 GLU A O 1
ATOM 598 N N . ASP A 1 83 ? 10.185 -9.023 -5.087 1.00 97.12 83 ASP A N 1
ATOM 599 C CA . ASP A 1 83 ? 9.432 -10.253 -5.293 1.00 97.12 83 ASP A CA 1
ATOM 600 C C . ASP A 1 83 ? 8.570 -10.095 -6.558 1.00 97.12 83 ASP A C 1
ATOM 602 O O . ASP A 1 83 ? 8.041 -9.000 -6.787 1.00 97.12 83 ASP A O 1
ATOM 606 N N . PRO A 1 84 ? 8.416 -11.134 -7.400 1.00 97.19 84 PRO A N 1
ATOM 607 C CA . PRO A 1 84 ? 7.527 -11.079 -8.559 1.00 97.19 84 PRO A CA 1
ATOM 608 C C . PRO A 1 84 ? 6.103 -10.664 -8.177 1.00 97.19 84 PRO A C 1
ATOM 610 O O . PRO A 1 84 ? 5.628 -10.968 -7.080 1.00 97.19 84 PRO A O 1
ATOM 613 N N . HIS A 1 85 ? 5.415 -9.965 -9.080 1.00 96.06 85 HIS A N 1
ATOM 614 C CA . HIS A 1 85 ? 4.004 -9.656 -8.883 1.00 96.06 85 HIS A CA 1
ATOM 615 C C . HIS A 1 85 ? 3.156 -10.932 -9.008 1.00 96.06 85 HIS A C 1
ATOM 617 O O . HIS A 1 85 ? 3.443 -11.785 -9.840 1.00 96.06 85 HIS A O 1
ATOM 623 N N . GLU A 1 86 ? 2.095 -11.051 -8.204 1.00 94.50 86 GLU A N 1
ATOM 624 C CA . GLU A 1 86 ? 1.281 -12.282 -8.140 1.00 94.50 86 GLU A CA 1
ATOM 625 C C . GLU A 1 86 ? 0.549 -12.560 -9.465 1.00 94.50 86 GLU A C 1
ATOM 627 O O . GLU A 1 86 ? 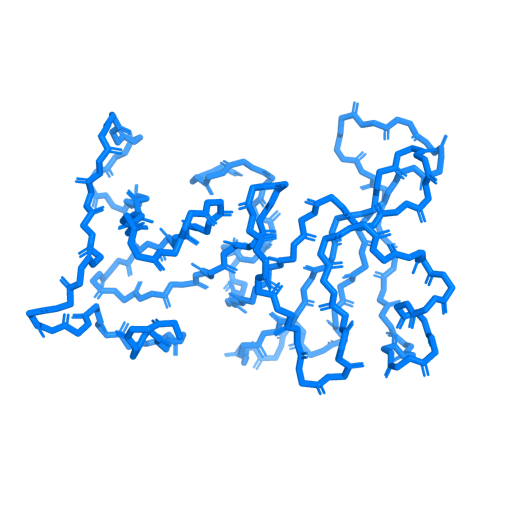0.428 -13.700 -9.901 1.00 94.50 86 GLU A O 1
ATOM 632 N N . TYR A 1 87 ? 0.064 -11.498 -10.116 1.00 92.31 87 TYR A N 1
ATOM 633 C CA . TYR A 1 87 ? -0.825 -11.594 -11.283 1.00 92.31 87 TYR A CA 1
ATOM 634 C C . TYR A 1 87 ? -0.298 -10.944 -12.565 1.00 92.31 87 TYR A C 1
ATOM 636 O O . TYR A 1 87 ? -0.958 -11.014 -13.599 1.00 92.31 87 TYR A O 1
ATOM 644 N N . GLU A 1 88 ? 0.836 -10.249 -12.506 1.00 94.81 88 GLU A N 1
ATOM 645 C CA . GLU A 1 88 ? 1.368 -9.512 -13.655 1.00 94.81 88 GLU A CA 1
ATOM 646 C C . GLU A 1 88 ? 2.779 -10.006 -13.931 1.00 94.81 88 GLU A C 1
ATOM 648 O O . GLU A 1 88 ? 3.594 -10.114 -13.018 1.00 94.81 88 GLU A O 1
ATOM 653 N N . ASP A 1 89 ? 3.069 -10.285 -15.197 1.00 95.31 89 ASP A N 1
ATOM 654 C CA . ASP A 1 89 ? 4.412 -10.666 -15.604 1.00 95.31 89 ASP A CA 1
ATOM 655 C C . ASP A 1 89 ? 5.401 -9.508 -15.416 1.00 95.31 89 ASP A C 1
ATOM 657 O O . ASP A 1 89 ? 5.041 -8.324 -15.331 1.00 95.31 89 ASP A O 1
ATOM 661 N N . ALA A 1 90 ? 6.689 -9.855 -15.415 1.00 94.25 90 ALA A N 1
ATOM 662 C CA . ALA A 1 90 ? 7.762 -8.874 -15.430 1.00 94.25 90 ALA A CA 1
ATOM 663 C C . ALA A 1 90 ? 7.523 -7.813 -16.536 1.00 94.25 90 ALA A C 1
ATOM 665 O O . ALA A 1 90 ? 7.143 -8.158 -17.658 1.00 94.25 90 ALA A O 1
ATOM 666 N N . PRO A 1 91 ? 7.756 -6.520 -16.246 1.00 95.12 91 PRO A N 1
ATOM 667 C CA . PRO A 1 91 ? 8.540 -6.007 -15.122 1.00 95.12 91 PRO A CA 1
ATOM 668 C C . PRO A 1 91 ? 7.749 -5.755 -13.827 1.00 95.12 91 PRO A C 1
ATOM 670 O O . PRO A 1 91 ? 8.332 -5.198 -12.899 1.00 95.12 91 PRO A O 1
ATOM 673 N N . ALA A 1 92 ? 6.470 -6.136 -13.733 1.00 98.12 92 ALA A N 1
ATOM 674 C CA . ALA A 1 92 ? 5.696 -5.928 -12.512 1.00 98.12 92 ALA A CA 1
ATOM 675 C C . ALA A 1 92 ? 6.309 -6.682 -11.318 1.00 98.12 92 ALA A C 1
ATOM 677 O O . ALA A 1 92 ? 6.772 -7.819 -11.448 1.00 98.12 92 ALA A O 1
ATOM 678 N N . LYS A 1 93 ? 6.341 -6.036 -10.148 1.00 98.31 93 LYS A N 1
ATOM 679 C CA . LYS A 1 93 ? 6.962 -6.589 -8.934 1.00 98.31 93 LYS A CA 1
ATOM 680 C C . LYS A 1 93 ? 6.472 -5.896 -7.671 1.00 98.31 93 LYS A C 1
ATOM 682 O O . LYS A 1 93 ? 5.914 -4.800 -7.714 1.00 98.31 93 LYS A O 1
ATOM 687 N N . TYR A 1 94 ? 6.782 -6.496 -6.535 1.00 98.25 94 TYR A N 1
ATOM 688 C CA . TYR A 1 94 ? 6.713 -5.841 -5.241 1.00 98.25 94 TYR A CA 1
ATOM 689 C C . TYR A 1 94 ? 8.097 -5.374 -4.802 1.00 98.25 94 TYR A C 1
ATOM 691 O O . TYR A 1 94 ? 9.073 -6.107 -4.943 1.00 98.25 94 TYR A O 1
ATOM 699 N N . LEU A 1 95 ? 8.167 -4.174 -4.223 1.00 98.38 95 LEU A N 1
ATOM 700 C CA . LEU A 1 95 ? 9.348 -3.690 -3.507 1.00 98.38 95 LEU A CA 1
ATOM 701 C C . LEU A 1 95 ? 9.011 -3.599 -2.023 1.00 98.38 95 LEU A C 1
ATOM 703 O O . LEU A 1 95 ? 8.215 -2.747 -1.633 1.00 98.38 95 LEU A O 1
ATOM 707 N N . THR A 1 96 ? 9.613 -4.447 -1.193 1.00 98.25 96 THR A N 1
ATOM 708 C CA . THR A 1 96 ? 9.283 -4.554 0.236 1.00 98.25 96 THR A CA 1
ATOM 709 C C . THR A 1 96 ? 10.441 -4.091 1.112 1.00 98.25 96 THR A C 1
ATOM 711 O O . THR A 1 96 ? 11.577 -4.544 0.951 1.00 98.25 96 THR A O 1
ATOM 714 N N . ALA A 1 97 ? 10.155 -3.223 2.084 1.00 97.94 97 ALA A N 1
ATOM 715 C CA . ALA A 1 97 ? 11.155 -2.710 3.009 1.00 97.94 97 ALA A CA 1
ATOM 716 C C . ALA A 1 97 ? 11.828 -3.844 3.811 1.00 97.94 97 ALA A C 1
ATOM 718 O O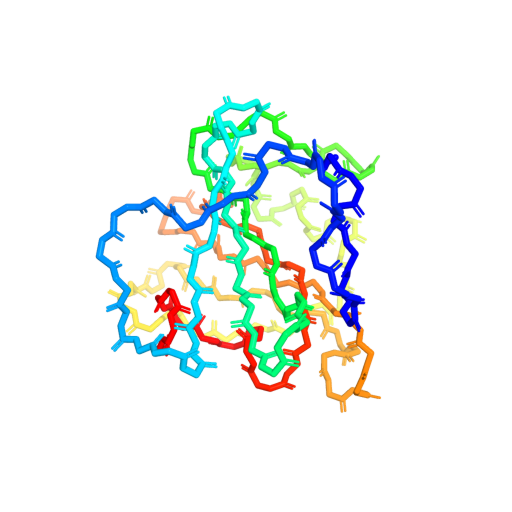 . ALA A 1 97 ? 11.163 -4.801 4.234 1.00 97.94 97 ALA A O 1
ATOM 719 N N . PRO A 1 98 ? 13.141 -3.747 4.088 1.00 95.81 98 PRO A N 1
ATOM 720 C CA . PRO A 1 98 ? 13.889 -4.822 4.739 1.00 95.81 98 PRO A CA 1
ATOM 721 C C . PRO A 1 98 ? 13.384 -5.132 6.155 1.00 95.81 98 PRO A C 1
ATOM 723 O O . PRO A 1 98 ? 13.461 -6.284 6.589 1.00 95.81 98 PRO A O 1
ATOM 726 N N . ASN A 1 99 ? 12.802 -4.140 6.840 1.00 95.19 99 ASN A N 1
ATOM 727 C CA . ASN A 1 99 ? 12.247 -4.269 8.185 1.00 95.19 99 ASN A CA 1
ATOM 728 C C . ASN A 1 99 ? 10.873 -4.962 8.241 1.00 95.19 99 ASN A C 1
ATOM 730 O O . ASN A 1 99 ? 10.365 -5.171 9.335 1.00 95.19 99 ASN A O 1
ATOM 734 N N . ALA A 1 100 ? 10.267 -5.364 7.116 1.00 93.88 100 ALA A N 1
ATOM 735 C CA . ALA A 1 100 ? 8.946 -6.006 7.126 1.00 93.88 100 ALA A CA 1
ATOM 736 C C . ALA A 1 100 ? 8.863 -7.260 8.019 1.00 93.88 100 ALA A C 1
ATOM 738 O O . ALA A 1 100 ? 7.806 -7.561 8.565 1.00 93.88 100 ALA A O 1
ATOM 739 N N . GLY A 1 101 ? 9.979 -7.967 8.222 1.00 88.31 101 GLY A N 1
ATOM 740 C CA . GLY A 1 101 ? 10.041 -9.138 9.101 1.00 88.31 101 GLY A CA 1
ATOM 741 C C . GLY A 1 101 ? 10.241 -8.836 10.593 1.00 88.31 101 GLY A C 1
ATOM 742 O O . GLY A 1 101 ? 10.224 -9.768 11.386 1.00 88.31 101 GLY A O 1
ATOM 743 N N . SER A 1 102 ? 10.446 -7.577 11.004 1.00 89.00 102 SER A N 1
ATOM 744 C CA . SER A 1 102 ? 10.836 -7.241 12.387 1.00 89.00 102 SER A CA 1
ATOM 745 C C . SER A 1 102 ? 9.663 -7.085 13.362 1.00 89.00 102 SER A C 1
ATOM 747 O O . SER A 1 102 ? 9.875 -6.717 14.514 1.00 89.00 102 SER A O 1
ATOM 749 N N . GLY A 1 103 ? 8.423 -7.286 12.905 1.00 87.88 103 GLY A N 1
ATOM 750 C CA . GLY A 1 103 ? 7.216 -6.979 13.685 1.00 87.88 103 GLY A CA 1
ATOM 751 C C . GLY A 1 103 ? 6.901 -5.480 13.792 1.00 87.88 103 GLY A C 1
ATOM 752 O O . GLY A 1 103 ? 5.986 -5.097 14.515 1.00 87.88 103 GLY A O 1
ATOM 753 N N . SER A 1 104 ? 7.639 -4.625 13.079 1.00 92.75 104 SER A N 1
ATOM 754 C CA . SER A 1 104 ? 7.376 -3.185 12.972 1.00 92.75 104 SER A CA 1
ATOM 755 C C . SER A 1 104 ? 6.623 -2.860 11.684 1.00 92.75 104 SER A C 1
ATOM 757 O O . SER A 1 104 ? 6.661 -3.633 10.726 1.00 92.75 104 SER A O 1
ATOM 759 N N . SER A 1 105 ? 5.956 -1.702 11.632 1.00 96.12 105 SER A N 1
ATOM 760 C CA . SER A 1 105 ? 5.321 -1.253 10.392 1.00 96.12 105 SER A CA 1
ATOM 761 C C . SER A 1 105 ? 6.367 -1.062 9.294 1.00 96.12 105 SER A C 1
ATOM 763 O O . SER A 1 105 ? 7.413 -0.449 9.525 1.00 96.12 105 SER A O 1
ATOM 765 N N . ALA A 1 106 ? 6.069 -1.547 8.097 1.00 97.69 106 ALA A N 1
ATOM 766 C CA . ALA A 1 106 ? 6.956 -1.493 6.949 1.00 97.69 106 ALA A CA 1
ATOM 767 C C . ALA A 1 106 ? 6.219 -1.020 5.696 1.00 97.69 106 ALA A C 1
ATOM 769 O O . ALA A 1 106 ? 4.988 -1.071 5.615 1.00 97.69 106 ALA A O 1
ATOM 770 N N . LEU A 1 107 ? 7.008 -0.538 4.741 1.00 98.12 107 LEU A N 1
ATOM 771 C CA . LEU A 1 107 ? 6.555 -0.044 3.450 1.00 98.12 107 LEU A CA 1
ATOM 772 C C . LEU A 1 107 ? 6.654 -1.159 2.404 1.00 98.12 107 LEU A C 1
ATOM 774 O O . LEU A 1 107 ? 7.629 -1.913 2.383 1.00 98.12 107 LEU A O 1
ATOM 778 N N . ARG A 1 108 ? 5.666 -1.242 1.518 1.00 98.38 108 ARG A N 1
ATOM 779 C CA . ARG A 1 108 ? 5.699 -2.082 0.320 1.00 98.38 108 ARG A CA 1
ATOM 780 C C . ARG A 1 108 ? 5.104 -1.315 -0.852 1.00 98.38 108 ARG A C 1
ATOM 782 O O . ARG A 1 108 ? 4.012 -0.768 -0.729 1.00 98.38 108 ARG A O 1
ATOM 789 N N . PHE A 1 109 ? 5.799 -1.299 -1.978 1.00 98.44 109 PHE A N 1
ATOM 790 C CA . PHE A 1 109 ? 5.281 -0.782 -3.240 1.00 98.44 109 PHE A CA 1
ATOM 791 C C . PHE A 1 109 ? 4.825 -1.930 -4.133 1.00 98.44 109 PHE A C 1
ATOM 793 O O . PHE A 1 109 ? 5.476 -2.973 -4.177 1.00 98.44 109 PHE A O 1
ATOM 800 N N . GLU A 1 110 ? 3.752 -1.701 -4.878 1.00 98.12 110 GLU A N 1
ATOM 801 C CA . GLU A 1 110 ? 3.377 -2.492 -6.047 1.00 98.12 110 GLU A CA 1
ATOM 802 C C . GLU A 1 110 ? 3.781 -1.710 -7.299 1.00 98.12 110 GLU A C 1
ATOM 804 O O . GLU A 1 110 ? 3.261 -0.618 -7.549 1.00 98.12 110 GLU A O 1
ATOM 809 N N . ILE A 1 111 ? 4.731 -2.246 -8.063 1.00 98.38 111 ILE A N 1
ATOM 810 C CA . ILE A 1 111 ? 5.173 -1.696 -9.345 1.00 98.38 111 ILE A CA 1
ATOM 811 C C . ILE A 1 111 ? 4.442 -2.443 -10.458 1.00 98.38 111 ILE A C 1
ATOM 813 O O . ILE A 1 111 ? 4.495 -3.671 -10.523 1.00 98.38 111 ILE A O 1
ATOM 817 N N . GLY A 1 112 ? 3.764 -1.700 -11.329 1.00 97.62 112 GLY A N 1
ATOM 818 C CA . GLY A 1 112 ? 3.063 -2.249 -12.484 1.00 97.62 112 GLY A CA 1
ATOM 819 C C . GLY A 1 112 ? 3.990 -2.605 -13.640 1.00 97.62 112 GLY A C 1
ATOM 820 O O . GLY A 1 112 ? 5.164 -2.231 -13.675 1.00 97.62 112 GLY A O 1
ATOM 821 N N . LYS A 1 113 ? 3.432 -3.267 -14.657 1.00 97.25 113 LYS A N 1
ATOM 822 C CA . LYS A 1 113 ? 4.143 -3.578 -15.910 1.00 97.25 113 LYS A CA 1
ATOM 823 C C . LYS A 1 113 ? 4.664 -2.355 -16.680 1.00 97.25 113 LYS A C 1
ATOM 825 O O . LYS A 1 113 ? 5.510 -2.492 -17.556 1.00 97.25 113 LYS A O 1
ATOM 830 N N . ASP A 1 114 ? 4.147 -1.165 -16.384 1.00 96.69 114 ASP A N 1
ATOM 831 C CA . ASP A 1 114 ? 4.610 0.114 -16.931 1.00 96.69 114 ASP A CA 1
ATOM 832 C C . ASP A 1 114 ? 5.826 0.686 -16.176 1.00 96.69 114 ASP A C 1
ATOM 834 O O . ASP A 1 114 ? 6.310 1.769 -16.512 1.00 96.69 114 ASP A O 1
ATOM 838 N N . GLY A 1 115 ? 6.329 -0.030 -15.163 1.00 97.50 115 GLY A N 1
ATOM 839 C CA . GLY A 1 115 ? 7.468 0.379 -14.344 1.00 97.50 115 GLY A CA 1
ATOM 840 C C . GLY A 1 115 ? 7.141 1.501 -13.357 1.00 97.50 115 GLY A C 1
ATOM 841 O O . GLY A 1 115 ? 8.054 2.200 -12.904 1.00 97.50 115 GLY A O 1
ATOM 842 N N . ARG A 1 116 ? 5.855 1.711 -13.043 1.00 98.19 116 ARG A N 1
ATOM 843 C CA . ARG A 1 116 ? 5.388 2.768 -12.137 1.00 98.19 116 ARG A CA 1
ATOM 844 C C . ARG A 1 116 ? 4.661 2.206 -10.925 1.00 98.19 116 ARG A C 1
ATOM 846 O O . ARG A 1 116 ? 4.091 1.119 -10.958 1.00 98.19 116 ARG A O 1
ATOM 853 N N . VAL A 1 117 ? 4.665 2.976 -9.841 1.00 98.31 117 VAL A N 1
ATOM 854 C CA . VAL A 1 117 ? 3.940 2.656 -8.609 1.00 98.31 117 VAL A CA 1
ATOM 855 C C . VAL A 1 117 ? 2.436 2.631 -8.887 1.00 98.31 117 VAL A C 1
ATOM 857 O O . VAL A 1 117 ? 1.838 3.666 -9.185 1.00 98.31 117 VAL A O 1
ATOM 860 N N . LYS A 1 118 ? 1.814 1.461 -8.736 1.00 97.38 118 LYS A N 1
ATOM 861 C CA . LYS A 1 118 ? 0.356 1.276 -8.778 1.00 97.38 118 LYS A CA 1
ATOM 862 C C . LYS A 1 118 ? -0.276 1.470 -7.408 1.00 97.38 118 LYS A C 1
ATOM 864 O O . LYS A 1 118 ? -1.330 2.102 -7.300 1.00 97.38 118 LYS A O 1
ATOM 869 N N . MET A 1 119 ? 0.366 0.921 -6.377 1.00 97.88 119 MET A N 1
ATOM 870 C CA . MET A 1 119 ? -0.086 1.006 -4.993 1.00 97.88 119 MET A CA 1
ATOM 871 C C . MET A 1 119 ? 1.086 1.159 -4.026 1.00 97.88 119 MET A C 1
ATOM 873 O O . MET A 1 119 ? 2.195 0.681 -4.266 1.00 97.88 119 MET A O 1
ATOM 877 N N . ILE A 1 120 ? 0.813 1.829 -2.910 1.00 98.31 120 ILE A N 1
ATOM 878 C CA . ILE A 1 120 ? 1.725 1.977 -1.777 1.00 98.31 120 ILE A CA 1
ATOM 879 C C . ILE A 1 120 ? 1.033 1.408 -0.547 1.00 98.31 120 ILE A C 1
ATOM 881 O O . ILE A 1 120 ? -0.082 1.818 -0.223 1.00 98.31 120 ILE A O 1
ATOM 885 N N . HIS A 1 121 ? 1.700 0.508 0.164 1.00 98.12 121 HIS A N 1
ATOM 886 C CA . HIS A 1 121 ? 1.200 -0.112 1.382 1.00 98.12 121 HIS A CA 1
ATOM 887 C C . HIS A 1 121 ? 2.106 0.213 2.564 1.00 98.12 121 HIS A C 1
ATOM 889 O O . HIS A 1 121 ? 3.319 0.036 2.490 1.00 98.12 121 HIS A O 1
ATOM 895 N N . VAL A 1 122 ? 1.508 0.609 3.683 1.00 97.75 122 VAL A N 1
ATOM 896 C CA . VAL A 1 122 ? 2.185 0.711 4.980 1.00 97.75 122 VAL A CA 1
ATOM 897 C C . VAL A 1 122 ? 1.452 -0.190 5.956 1.00 97.75 122 VAL A C 1
ATOM 899 O O . VAL A 1 122 ? 0.240 -0.054 6.104 1.00 97.75 122 VAL A O 1
ATOM 902 N N . GLY A 1 123 ? 2.142 -1.114 6.618 1.00 97.69 123 GLY A N 1
ATOM 903 C CA . GLY A 1 123 ? 1.464 -2.068 7.494 1.00 97.69 123 GLY A CA 1
ATOM 904 C C . GLY A 1 123 ? 2.369 -3.072 8.189 1.00 97.69 123 GLY A C 1
ATOM 905 O O . GLY A 1 123 ? 3.590 -2.961 8.133 1.00 97.69 123 GLY A O 1
ATOM 906 N N . LEU A 1 124 ? 1.749 -4.044 8.856 1.00 97.38 124 LEU A N 1
ATOM 907 C CA . LEU A 1 124 ? 2.410 -5.138 9.575 1.00 97.38 124 LEU A CA 1
ATOM 908 C C . LEU A 1 124 ? 2.276 -6.455 8.811 1.00 97.38 124 LEU A C 1
ATOM 910 O O . LEU A 1 124 ? 1.236 -6.730 8.214 1.00 97.38 124 LEU A O 1
ATOM 914 N N . MET A 1 125 ? 3.301 -7.304 8.868 1.00 95.81 125 MET A N 1
ATOM 915 C CA . MET A 1 125 ? 3.181 -8.690 8.406 1.00 95.81 125 MET A CA 1
ATOM 916 C C . MET A 1 125 ? 2.219 -9.490 9.313 1.00 95.81 125 MET A C 1
ATOM 918 O O . MET A 1 125 ? 2.207 -9.257 10.522 1.00 95.81 125 MET A O 1
ATOM 922 N N . PRO A 1 126 ? 1.430 -10.439 8.765 1.00 94.75 126 PRO A N 1
ATOM 923 C CA . PRO A 1 126 ? 1.374 -10.834 7.352 1.00 94.75 126 PRO A CA 1
ATOM 924 C C . PRO A 1 126 ? 0.471 -9.943 6.478 1.00 94.75 126 PRO A C 1
ATOM 926 O O . PRO A 1 126 ? 0.555 -10.026 5.260 1.00 94.75 126 PRO A O 1
ATOM 929 N N . VAL A 1 127 ? -0.349 -9.060 7.058 1.00 96.56 127 VAL A N 1
ATOM 930 C CA . VAL A 1 127 ? -1.350 -8.258 6.318 1.00 96.56 127 VAL A CA 1
ATOM 931 C C . VAL A 1 127 ? -0.718 -7.312 5.285 1.00 96.56 127 VAL A C 1
ATOM 933 O O . VAL A 1 127 ? -1.316 -7.023 4.253 1.00 96.56 127 VAL A O 1
ATOM 936 N N . LEU A 1 128 ? 0.515 -6.854 5.513 1.00 97.38 128 LEU A N 1
ATOM 937 C CA . LEU A 1 128 ? 1.302 -6.101 4.530 1.00 97.38 128 LEU A CA 1
ATOM 938 C C . LEU A 1 128 ? 1.510 -6.885 3.220 1.00 97.38 128 LEU A C 1
ATOM 940 O O . LEU A 1 128 ? 1.554 -6.281 2.144 1.00 97.38 128 LEU A O 1
ATOM 944 N N . ALA A 1 129 ? 1.624 -8.212 3.309 1.00 95.38 129 ALA A N 1
ATOM 945 C CA . ALA A 1 129 ? 1.879 -9.095 2.177 1.00 95.38 129 ALA A CA 1
ATOM 946 C C . ALA A 1 129 ? 0.621 -9.452 1.368 1.00 95.38 129 ALA A C 1
ATOM 948 O O . ALA A 1 129 ? 0.766 -9.904 0.235 1.00 95.38 129 ALA A O 1
ATOM 949 N N . TYR A 1 130 ? -0.580 -9.193 1.895 1.00 95.19 130 TYR A N 1
ATOM 950 C CA . TYR A 1 130 ? -1.846 -9.484 1.211 1.00 95.19 130 TYR A CA 1
ATOM 951 C C . TYR A 1 130 ? -1.881 -8.854 -0.181 1.00 95.19 130 TYR A C 1
ATOM 953 O O . TYR A 1 130 ? -1.480 -7.698 -0.361 1.00 95.19 130 TYR A O 1
ATOM 961 N N . VAL A 1 131 ? -2.345 -9.619 -1.158 1.00 88.94 131 VAL A N 1
ATOM 962 C CA . VAL A 1 131 ? -2.371 -9.233 -2.568 1.00 88.94 131 VAL A CA 1
ATOM 963 C C . VAL A 1 131 ? -3.574 -8.335 -2.840 1.00 88.94 131 VAL A C 1
ATOM 965 O O . VAL A 1 131 ? -3.429 -7.276 -3.443 1.00 88.94 131 VAL A O 1
ATOM 968 N N . GLU A 1 132 ? -4.750 -8.686 -2.319 1.00 82.31 132 GLU A N 1
ATOM 969 C CA . GLU A 1 132 ? -5.981 -7.932 -2.545 1.00 82.31 132 GLU A CA 1
ATOM 970 C C . GLU A 1 132 ? -6.817 -7.850 -1.272 1.00 82.31 132 GLU A C 1
ATOM 972 O O . GLU A 1 132 ? -7.325 -8.847 -0.765 1.00 82.31 132 GLU A O 1
ATOM 977 N N . GLY A 1 133 ? -7.017 -6.631 -0.759 1.00 81.75 133 GLY A N 1
ATOM 978 C CA . GLY A 1 133 ? -7.850 -6.425 0.424 1.00 81.75 133 GLY A CA 1
ATOM 979 C C . GLY A 1 133 ? -7.425 -7.357 1.563 1.00 81.75 133 GLY A C 1
ATOM 980 O O . GLY A 1 133 ? -6.292 -7.269 2.032 1.00 81.75 133 GLY A O 1
ATOM 981 N N . CYS A 1 134 ? -8.333 -8.237 1.979 1.00 85.75 134 CYS A N 1
ATOM 982 C CA . CYS A 1 134 ? -8.167 -9.203 3.067 1.00 85.75 134 CYS A CA 1
ATOM 983 C C . CYS A 1 134 ? -7.632 -10.589 2.643 1.00 85.75 134 CYS A C 1
ATOM 985 O O . CYS A 1 134 ? -7.816 -11.541 3.403 1.00 85.75 134 CYS A O 1
ATOM 987 N N . ALA A 1 135 ? -7.005 -10.698 1.468 1.00 81.50 135 ALA A N 1
ATOM 988 C CA . ALA A 1 135 ? -6.388 -11.913 0.931 1.00 81.50 135 ALA A CA 1
ATOM 989 C C . ALA A 1 135 ? -4.941 -11.657 0.490 1.00 81.50 135 ALA A C 1
ATOM 991 O O . ALA A 1 135 ? -4.696 -10.634 -0.189 1.00 81.50 135 ALA A O 1
#

Foldseek 3Di:
DQPADAPAADDPPGQWDQDDDAPDPQWTKIDGPVFPQKIFIDGPRGTFKIKHFDGGPDADPLRAHFFAALVSCCVVQPPFDWDAQPPAHPPWTKGWHPCQPVQDWTKIFTQHNVRTTGMIMTGHPPCSVDNDRRD